Protein AF-T1JQU5-F1 (afdb_monomer_lite)

pLDDT: mean 85.5, std 10.34, range [47.91, 94.94]

Organism: Tetranychus urticae (NCBI:txid32264)

Secondary structure (DSSP, 8-state):
-HHHHHHH-HHHHHHHHHTTTPPP----SS-SSSS-SS-GGG----GGG-SS--HHHHHHHHHHHHHHHHHTT--

InterPro domains:
  IPR012816 NADAR [PF08719] (3-68)
  IPR012816 NADAR [cd15457] (12-65)
  IPR037238 YbiA-like superfamily [G3DSA:1.10.357.40] (1-74)
  IPR037238 YbiA-like superfamily [SSF143990] (2-69)

Foldseek 3Di:
DVLVVCVVDPVSLVVLLVCPPDQFFDADLVDQECGQNHHPVVVDPDSVPGSHDNVVSVVSVVSNVVSVVVVVVVD

Radius of gyration: 13.6 Å; chains: 1; bounding box: 29×25×37 Å

Structure (mmCIF, N/CA/C/O backbone):
data_AF-T1JQU5-F1
#
_entry.id   AF-T1JQU5-F1
#
loop_
_atom_site.group_PDB
_atom_site.id
_atom_site.type_symbol
_atom_site.label_atom_id
_atom_site.label_alt_id
_atom_site.label_comp_id
_atom_site.label_asym_id
_atom_site.label_entity_id
_atom_site.label_seq_id
_atom_site.pdbx_PDB_ins_code
_atom_site.Cartn_x
_atom_site.Cartn_y
_atom_site.Cartn_z
_atom_site.occupancy
_atom_site.B_iso_or_equiv
_atom_site.auth_seq_id
_atom_site.auth_comp_id
_atom_site.auth_asym_id
_atom_site.auth_atom_id
_atom_site.pdbx_PDB_model_num
ATOM 1 N N . MET A 1 1 ? 3.769 9.656 8.606 1.00 63.16 1 MET A N 1
ATOM 2 C CA . MET A 1 1 ? 3.222 10.556 7.570 1.00 63.16 1 MET A CA 1
ATOM 3 C C . MET A 1 1 ? 1.871 10.052 7.061 1.00 63.16 1 MET A C 1
ATOM 5 O O . MET A 1 1 ? 0.873 10.688 7.358 1.00 63.16 1 MET A O 1
ATOM 9 N N . LEU A 1 2 ? 1.782 8.856 6.460 1.00 62.97 2 LEU A N 1
ATOM 10 C CA . LEU A 1 2 ? 0.492 8.329 5.969 1.00 62.97 2 LEU A CA 1
ATOM 11 C C . LEU A 1 2 ? -0.556 8.108 7.060 1.00 62.97 2 LEU A C 1
ATOM 13 O O . LEU A 1 2 ? -1.708 8.502 6.912 1.00 62.97 2 LEU A O 1
ATOM 17 N N . TYR A 1 3 ? -0.159 7.536 8.196 1.00 64.25 3 TYR A N 1
ATOM 18 C CA . TYR A 1 3 ? -1.091 7.362 9.306 1.00 64.25 3 TYR A CA 1
ATOM 19 C C . TYR A 1 3 ? -1.671 8.699 9.795 1.00 64.25 3 TYR A C 1
ATOM 21 O O . TYR A 1 3 ? -2.872 8.784 10.021 1.00 64.25 3 TYR A O 1
ATOM 29 N N . SER A 1 4 ? -0.866 9.760 9.921 1.00 62.41 4 SER A N 1
ATOM 30 C CA . SER A 1 4 ? -1.345 11.070 10.386 1.00 62.41 4 SER A CA 1
ATOM 31 C C . SER A 1 4 ? -2.284 11.730 9.375 1.00 62.41 4 SER A C 1
ATOM 33 O O . SER A 1 4 ? -3.33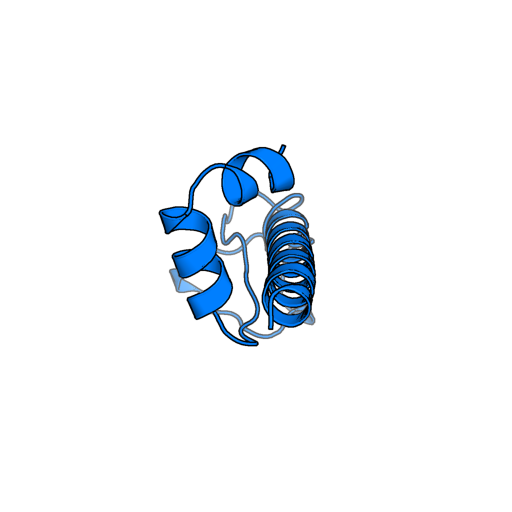8 12.218 9.759 1.00 62.41 4 SER A O 1
ATOM 35 N N . GLU A 1 5 ? -1.962 11.688 8.083 1.00 68.25 5 GLU A N 1
ATOM 36 C CA . GLU A 1 5 ? -2.806 12.288 7.039 1.00 68.25 5 GLU A CA 1
ATOM 37 C C . GLU A 1 5 ? -4.171 11.598 6.939 1.00 68.25 5 GLU A C 1
ATOM 39 O O . GLU A 1 5 ? -5.213 12.255 6.891 1.00 68.25 5 GLU A O 1
ATOM 44 N N . PHE A 1 6 ? -4.181 10.264 6.982 1.00 68.19 6 PHE A N 1
ATOM 45 C CA . PHE A 1 6 ? -5.421 9.504 6.898 1.00 68.19 6 PHE A CA 1
ATOM 46 C C . PHE A 1 6 ? -6.188 9.508 8.227 1.00 68.19 6 PHE A C 1
ATOM 48 O O . PHE A 1 6 ? -7.404 9.638 8.207 1.00 68.19 6 PHE A O 1
ATOM 55 N N . SER A 1 7 ? -5.543 9.456 9.395 1.00 65.88 7 SER A N 1
ATOM 56 C CA . SER A 1 7 ? -6.250 9.480 10.694 1.00 65.88 7 SER A CA 1
ATOM 57 C C . SER A 1 7 ? -6.864 10.839 11.060 1.00 65.88 7 SER A C 1
ATOM 59 O O . SER A 1 7 ? -7.791 10.882 11.870 1.00 65.88 7 SER A O 1
ATOM 61 N N . LEU A 1 8 ? -6.423 11.938 10.441 1.00 71.62 8 LEU A N 1
ATOM 62 C CA . LEU A 1 8 ? -6.986 13.272 10.685 1.00 71.62 8 LEU A CA 1
ATOM 63 C C . LEU A 1 8 ? -8.201 13.595 9.798 1.00 71.62 8 LEU A C 1
ATOM 65 O O . LEU A 1 8 ? -9.043 14.406 10.181 1.00 71.62 8 LEU A O 1
ATOM 69 N N . SER A 1 9 ? -8.342 12.947 8.636 1.00 83.12 9 SER A N 1
ATOM 70 C CA . SER A 1 9 ? -9.430 13.225 7.688 1.00 83.12 9 SER A CA 1
ATOM 71 C C . SER A 1 9 ? -10.454 12.092 7.623 1.00 83.12 9 SER A C 1
ATOM 73 O O . SER A 1 9 ? -10.204 11.045 7.027 1.00 83.12 9 SER A O 1
ATOM 75 N N . ARG A 1 10 ? -11.665 12.326 8.157 1.00 82.12 10 ARG A N 1
ATOM 76 C CA . ARG A 1 10 ? -12.785 11.361 8.085 1.00 82.12 10 ARG A CA 1
ATOM 77 C C . ARG A 1 10 ? -13.114 10.934 6.652 1.00 82.12 10 ARG A C 1
ATOM 79 O O . ARG A 1 10 ? -13.431 9.771 6.426 1.00 82.12 10 ARG A O 1
ATOM 86 N N . TYR A 1 11 ? -12.997 11.843 5.684 1.00 86.38 11 TYR A N 1
ATOM 87 C CA . TYR A 1 11 ? -13.222 11.532 4.271 1.00 86.38 11 TYR A CA 1
ATOM 88 C C . TYR A 1 11 ? -12.192 10.530 3.732 1.00 86.38 11 TYR A C 1
ATOM 90 O O . TYR A 1 11 ? -12.564 9.537 3.106 1.00 86.38 11 TYR A O 1
ATOM 98 N N . LEU A 1 12 ? -10.903 10.746 4.020 1.00 86.44 12 LEU A N 1
ATOM 99 C CA . LEU A 1 12 ? -9.836 9.840 3.587 1.00 86.44 12 LEU A CA 1
ATOM 100 C C . LEU A 1 12 ? -9.920 8.480 4.289 1.00 86.44 12 LEU A C 1
ATOM 10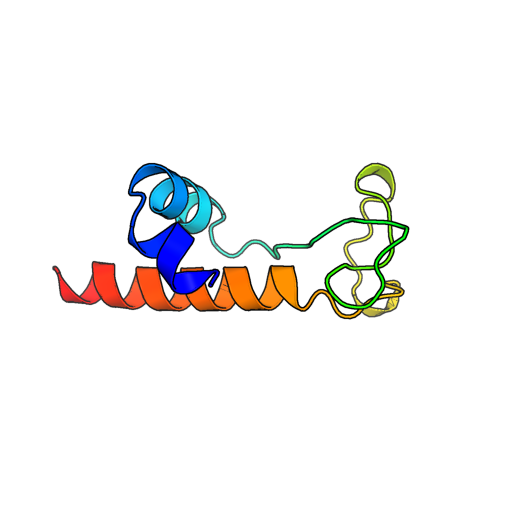2 O O . LEU A 1 12 ? -9.685 7.459 3.647 1.00 86.44 12 LEU A O 1
ATOM 106 N N . GLN A 1 13 ? -10.334 8.440 5.559 1.00 88.12 13 GLN A N 1
ATOM 107 C CA . GLN A 1 13 ? -10.606 7.179 6.266 1.00 88.12 13 GLN A CA 1
ATOM 108 C C . GLN A 1 13 ? -11.720 6.400 5.587 1.00 88.12 13 GL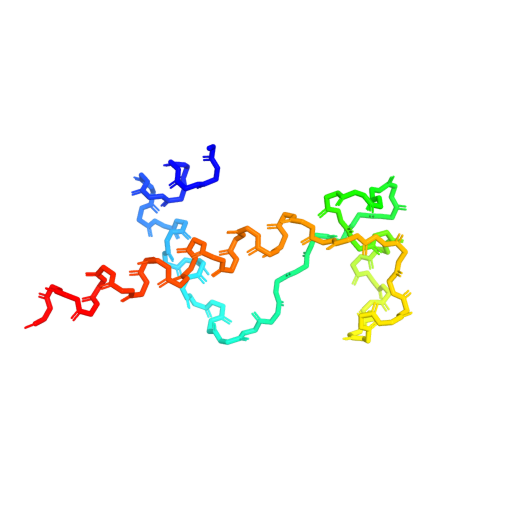N A C 1
ATOM 110 O O . GLN A 1 13 ? -11.538 5.225 5.286 1.00 88.12 13 GLN A O 1
ATOM 115 N N . HIS A 1 14 ? -12.850 7.052 5.299 1.00 89.38 14 HIS A N 1
ATOM 116 C CA . HIS A 1 14 ? -13.981 6.404 4.640 1.00 89.38 14 HIS A CA 1
ATOM 117 C C . HIS A 1 14 ? -13.588 5.85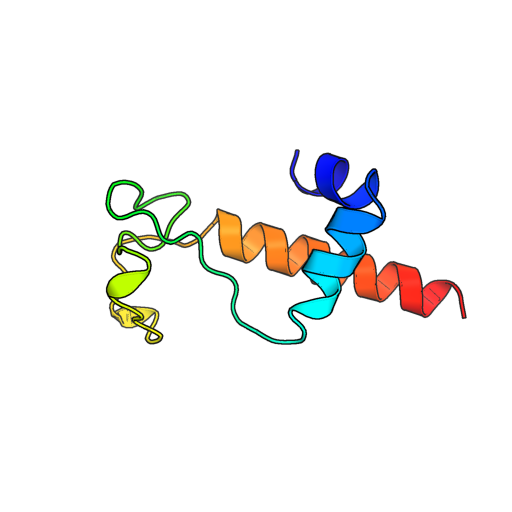6 3.269 1.00 89.38 14 HIS A C 1
ATOM 119 O O . HIS A 1 14 ? -13.888 4.708 2.952 1.00 89.38 14 HIS A O 1
ATOM 125 N N . ARG A 1 15 ? -12.859 6.650 2.476 1.00 91.00 15 ARG A N 1
ATOM 126 C CA . ARG A 1 15 ? -12.331 6.233 1.171 1.00 91.00 15 ARG A CA 1
ATOM 127 C C . ARG A 1 15 ? -11.401 5.028 1.293 1.00 91.00 15 ARG A C 1
ATOM 129 O O . ARG A 1 15 ? -11.540 4.083 0.522 1.00 91.00 15 ARG A O 1
ATOM 136 N N . LEU A 1 16 ? -10.487 5.039 2.263 1.00 91.50 16 LEU A N 1
ATOM 137 C CA . LEU A 1 16 ? -9.543 3.948 2.483 1.00 91.50 16 LEU A CA 1
ATOM 138 C C . LEU A 1 16 ? -10.242 2.678 2.996 1.00 91.50 16 LEU A C 1
ATOM 140 O O . LEU A 1 16 ? -9.935 1.582 2.534 1.00 91.50 16 LEU A O 1
ATOM 144 N N . LEU A 1 17 ? -11.218 2.799 3.897 1.00 92.44 17 LEU A N 1
ATOM 145 C CA . LEU A 1 17 ? -12.013 1.674 4.403 1.00 92.44 17 LEU A CA 1
ATOM 146 C C . LEU A 1 17 ? -12.920 1.068 3.321 1.00 92.44 17 LEU A C 1
ATOM 148 O O . LEU A 1 17 ? -13.035 -0.158 3.250 1.00 92.44 17 LEU A O 1
ATOM 152 N N . ALA A 1 18 ? -13.492 1.904 2.446 1.00 94.69 18 ALA A N 1
ATOM 153 C CA . ALA A 1 18 ? -14.337 1.485 1.326 1.00 94.69 18 ALA A CA 1
ATOM 154 C C . ALA A 1 18 ? -13.602 0.607 0.299 1.00 94.69 18 ALA A C 1
ATOM 156 O O . ALA A 1 18 ? -14.246 -0.118 -0.451 1.00 94.69 18 ALA A O 1
ATOM 157 N N . THR A 1 19 ? -12.262 0.596 0.299 1.00 94.19 19 THR A N 1
ATOM 158 C CA . THR A 1 19 ? -11.475 -0.332 -0.536 1.00 94.19 19 THR A CA 1
ATOM 159 C C . THR A 1 19 ? -11.657 -1.805 -0.146 1.00 94.19 19 THR A C 1
ATOM 161 O O . THR A 1 19 ? -11.238 -2.693 -0.891 1.00 94.19 19 THR A O 1
ATOM 164 N N . GLY A 1 20 ? -12.272 -2.101 1.005 1.00 93.25 20 GLY A N 1
ATOM 165 C CA . GLY A 1 20 ? -12.554 -3.475 1.411 1.00 93.25 20 GLY A CA 1
ATOM 166 C C . GLY A 1 20 ? -11.269 -4.287 1.586 1.00 93.25 20 GLY A C 1
ATOM 167 O O . GLY A 1 20 ? -10.317 -3.836 2.225 1.00 93.25 20 GLY A O 1
ATOM 168 N N . SER A 1 21 ? -11.238 -5.509 1.071 1.00 91.88 21 SER A N 1
ATOM 169 C CA . SER A 1 21 ? -10.053 -6.379 1.074 1.00 91.88 21 SER A CA 1
ATOM 170 C C . SER A 1 21 ? -9.161 -6.189 -0.156 1.00 91.88 21 SER A C 1
ATOM 172 O O . SER A 1 21 ? -8.185 -6.919 -0.305 1.00 91.88 21 SER A O 1
ATOM 174 N N . SER A 1 22 ? -9.466 -5.217 -1.021 1.00 92.50 22 SER A N 1
ATOM 175 C CA . SER A 1 22 ? -8.747 -5.024 -2.281 1.00 92.50 22 SER A CA 1
ATOM 176 C C . SER A 1 22 ? -7.268 -4.723 -2.047 1.00 92.50 22 SER A C 1
ATOM 178 O O . SER A 1 22 ? -6.905 -4.026 -1.087 1.00 92.50 22 SER A O 1
ATOM 180 N N . LEU A 1 23 ? -6.430 -5.227 -2.951 1.00 90.62 23 LEU A N 1
ATOM 181 C CA . LEU A 1 23 ? -5.018 -4.881 -3.040 1.00 90.62 23 LEU A CA 1
ATOM 182 C C . LEU A 1 23 ? -4.892 -3.428 -3.510 1.00 90.62 23 LEU A C 1
ATOM 184 O O . LEU A 1 23 ? -5.472 -3.055 -4.529 1.00 90.62 23 LEU A O 1
ATOM 188 N N . ILE A 1 24 ? -4.166 -2.606 -2.756 1.00 92.69 24 ILE A N 1
ATOM 189 C CA . ILE A 1 24 ? -3.900 -1.211 -3.119 1.00 92.69 24 ILE A CA 1
ATOM 190 C C . ILE A 1 24 ? -2.500 -1.152 -3.714 1.00 92.69 24 ILE A C 1
ATOM 192 O O . ILE A 1 24 ? -1.549 -1.630 -3.093 1.00 92.69 24 ILE A O 1
ATOM 196 N N . VAL A 1 25 ? -2.384 -0.566 -4.904 1.00 92.31 25 VAL A N 1
ATOM 197 C CA . VAL A 1 25 ? -1.110 -0.397 -5.605 1.00 92.31 25 VAL A CA 1
ATOM 198 C C . VAL A 1 25 ? -0.851 1.070 -5.920 1.00 92.31 25 VAL A C 1
ATOM 200 O O . VAL A 1 25 ? -1.776 1.793 -6.291 1.00 92.31 25 VAL A O 1
ATOM 203 N N . TYR A 1 26 ? 0.399 1.508 -5.780 1.00 91.31 26 TYR A N 1
ATOM 204 C CA . TYR A 1 26 ? 0.855 2.774 -6.352 1.00 91.31 26 TYR A CA 1
ATOM 205 C C . TYR A 1 26 ? 1.393 2.497 -7.762 1.00 91.31 26 TYR A C 1
ATOM 207 O O . TYR A 1 26 ? 2.446 1.885 -7.933 1.00 91.31 26 TYR A O 1
ATOM 215 N N . ALA A 1 27 ? 0.594 2.845 -8.771 1.00 90.31 27 ALA A N 1
ATOM 216 C CA . ALA A 1 27 ? 0.866 2.557 -10.176 1.00 90.31 27 ALA A CA 1
ATOM 217 C C . ALA A 1 27 ? 1.571 3.744 -10.833 1.00 90.31 27 ALA A C 1
ATOM 219 O O . ALA A 1 27 ? 0.930 4.631 -11.395 1.00 90.31 27 ALA A O 1
ATOM 220 N N . ASP A 1 28 ? 2.892 3.741 -10.718 1.00 88.19 28 ASP A N 1
ATOM 221 C CA . ASP A 1 28 ? 3.781 4.722 -11.318 1.00 88.19 28 ASP A CA 1
ATOM 222 C C . ASP A 1 28 ? 4.862 3.965 -12.112 1.00 88.19 28 ASP A C 1
ATOM 224 O O . ASP A 1 28 ? 5.578 3.145 -11.528 1.00 88.19 28 ASP A O 1
ATOM 228 N N . PRO A 1 29 ? 4.952 4.153 -13.442 1.00 89.50 29 PRO A N 1
ATOM 229 C CA . PRO A 1 29 ? 5.934 3.465 -14.274 1.00 89.50 29 PRO A CA 1
ATOM 230 C C . PRO A 1 29 ? 7.376 3.924 -14.018 1.00 89.50 29 PRO A C 1
ATOM 232 O O . PRO A 1 29 ? 8.304 3.201 -14.381 1.00 89.50 29 PRO A O 1
ATOM 235 N N . GLU A 1 30 ? 7.576 5.095 -13.409 1.00 90.94 30 GLU A N 1
ATOM 236 C CA . GLU A 1 30 ? 8.902 5.637 -13.097 1.00 90.94 30 GLU A CA 1
ATOM 237 C C . GLU A 1 30 ? 9.355 5.287 -11.668 1.00 90.94 30 GLU A C 1
ATOM 239 O O . GLU A 1 30 ? 10.543 5.386 -11.356 1.00 90.94 30 GLU A O 1
ATOM 244 N N . ASP A 1 31 ? 8.442 4.804 -10.815 1.00 87.50 31 ASP A N 1
ATOM 245 C CA . ASP A 1 31 ? 8.718 4.475 -9.416 1.00 87.50 31 ASP A CA 1
ATOM 246 C C . ASP A 1 31 ? 8.648 2.963 -9.130 1.00 87.50 31 ASP A C 1
ATOM 248 O O . ASP A 1 31 ? 7.583 2.356 -8.969 1.00 87.50 31 ASP A O 1
ATOM 252 N N . ASN A 1 32 ? 9.830 2.360 -8.987 1.00 90.12 32 ASN A N 1
ATOM 253 C CA . ASN A 1 32 ? 10.004 0.956 -8.601 1.00 90.12 32 ASN A CA 1
ATOM 254 C C . ASN A 1 32 ? 10.203 0.754 -7.084 1.00 90.12 32 ASN A C 1
ATOM 256 O O . ASN A 1 32 ? 10.366 -0.374 -6.615 1.00 90.12 32 ASN A O 1
ATOM 260 N N . ILE A 1 33 ? 10.247 1.826 -6.293 1.00 87.44 33 ILE A N 1
ATOM 261 C CA . ILE A 1 33 ? 10.487 1.752 -4.848 1.00 87.44 33 ILE A CA 1
ATOM 262 C C . ILE A 1 33 ? 9.155 1.855 -4.111 1.00 87.44 33 ILE A C 1
ATOM 264 O O . ILE A 1 33 ? 8.751 0.926 -3.411 1.00 87.44 33 ILE A O 1
ATOM 268 N N . LEU A 1 34 ? 8.447 2.968 -4.276 1.00 89.88 34 LEU A N 1
ATOM 269 C CA . LEU A 1 34 ? 7.146 3.186 -3.651 1.00 89.88 34 LEU A CA 1
ATOM 270 C C . LEU A 1 34 ? 6.029 2.497 -4.438 1.00 89.88 34 LEU A C 1
ATOM 272 O O . LEU A 1 34 ? 5.045 2.063 -3.829 1.00 89.88 34 LEU A O 1
ATOM 276 N N . GLY A 1 35 ? 6.199 2.386 -5.759 1.00 90.88 35 GLY A N 1
ATOM 277 C CA . GLY A 1 35 ? 5.224 1.845 -6.700 1.00 90.88 35 GLY A CA 1
ATOM 278 C C . GLY A 1 35 ? 5.503 0.440 -7.203 1.00 90.88 35 GLY A C 1
ATOM 279 O O . GLY A 1 35 ? 6.439 -0.232 -6.770 1.00 90.88 35 GLY A O 1
ATOM 280 N N . ILE A 1 36 ? 4.637 -0.018 -8.107 1.00 93.31 36 ILE A N 1
ATOM 281 C CA . ILE A 1 36 ? 4.766 -1.307 -8.805 1.00 93.31 36 ILE A CA 1
ATOM 282 C C . ILE A 1 36 ? 5.622 -1.221 -10.076 1.00 93.31 36 ILE A C 1
ATOM 284 O O . ILE A 1 36 ? 5.879 -2.256 -10.694 1.00 93.31 36 ILE A O 1
ATOM 288 N N . GLY A 1 37 ? 6.061 -0.023 -10.479 1.00 91.00 37 GLY A N 1
ATOM 289 C CA . GLY A 1 37 ? 6.853 0.158 -11.696 1.00 91.00 37 GLY A CA 1
ATOM 290 C C . GLY A 1 37 ? 6.080 -0.067 -12.994 1.00 91.00 37 GLY A C 1
ATOM 291 O O . GLY A 1 37 ? 6.661 -0.472 -14.003 1.00 91.00 37 GLY A O 1
ATOM 292 N N . LEU A 1 38 ? 4.758 0.107 -12.954 1.00 89.50 38 LEU A N 1
ATOM 293 C CA . LEU A 1 38 ? 3.835 -0.108 -14.067 1.00 89.50 38 LEU A CA 1
ATOM 294 C C . LEU A 1 38 ? 2.791 1.006 -14.082 1.00 89.50 38 LEU A C 1
ATOM 296 O O . LEU A 1 38 ? 2.403 1.515 -13.026 1.00 89.50 38 LEU A O 1
ATOM 300 N N . SER A 1 39 ? 2.305 1.358 -15.272 1.00 89.12 39 SER A N 1
ATOM 301 C CA . SER A 1 39 ? 1.220 2.330 -15.392 1.00 89.12 39 SER A CA 1
ATOM 302 C C . SER A 1 39 ? -0.118 1.727 -14.959 1.00 89.12 39 SER A C 1
ATOM 304 O O . SER A 1 39 ? -0.336 0.513 -15.019 1.00 89.12 39 SER A O 1
ATOM 306 N N . ALA A 1 40 ? -1.056 2.587 -14.560 1.00 87.00 40 ALA A N 1
ATOM 307 C CA . ALA A 1 40 ? -2.404 2.163 -14.184 1.00 87.00 40 ALA A CA 1
ATOM 308 C C . ALA A 1 40 ? -3.156 1.441 -15.325 1.00 87.00 40 ALA A C 1
ATOM 310 O O . ALA A 1 40 ? -4.026 0.608 -15.060 1.00 87.00 40 ALA A O 1
ATOM 311 N N . ASP A 1 41 ? -2.801 1.717 -16.583 1.00 85.25 41 ASP A N 1
ATOM 312 C CA . ASP A 1 41 ? -3.416 1.107 -17.767 1.00 85.25 41 ASP A CA 1
ATOM 313 C C . ASP A 1 41 ? -2.958 -0.336 -17.997 1.00 85.25 41 ASP A C 1
ATOM 315 O O . ASP A 1 41 ? -3.695 -1.134 -18.573 1.00 85.25 41 ASP A O 1
ATOM 319 N N . GLN A 1 42 ? -1.770 -0.700 -17.503 1.00 79.06 42 GLN A N 1
ATOM 320 C CA . GLN A 1 42 ? -1.217 -2.046 -17.657 1.00 79.06 42 GLN A CA 1
ATOM 321 C C . GLN A 1 42 ? -1.902 -3.086 -16.756 1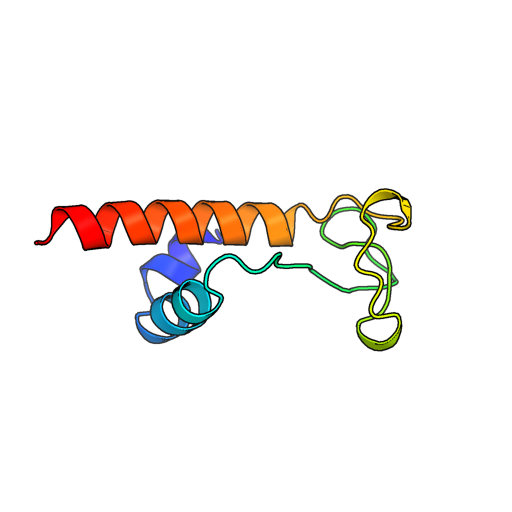.00 79.06 42 GLN A C 1
ATOM 323 O O . GLN A 1 42 ? -1.636 -4.267 -16.942 1.00 79.06 42 GLN A O 1
ATOM 328 N N . ARG A 1 43 ? -2.780 -2.657 -15.823 1.00 69.69 43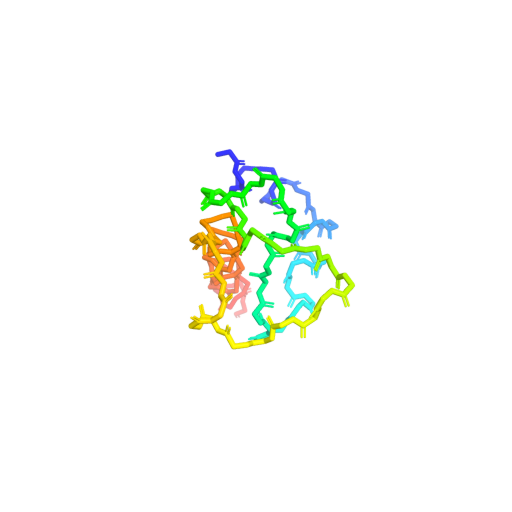 ARG A N 1
ATOM 329 C CA . ARG A 1 43 ? -3.662 -3.467 -14.943 1.00 69.69 43 ARG A CA 1
ATOM 330 C C . ARG A 1 43 ? -3.135 -4.874 -14.626 1.00 69.69 43 ARG A C 1
ATOM 332 O O . ARG A 1 43 ? -3.860 -5.860 -14.741 1.00 69.69 43 ARG A O 1
ATOM 339 N N . GLU A 1 44 ? -1.876 -4.954 -14.214 1.00 80.81 44 GLU A N 1
ATOM 340 C CA . GLU A 1 44 ? -1.226 -6.226 -13.934 1.00 80.81 44 GLU A CA 1
ATOM 341 C C . GLU A 1 44 ? -1.452 -6.595 -12.470 1.00 80.81 44 GLU A C 1
ATOM 343 O O . GLU A 1 44 ? -0.912 -5.968 -11.554 1.00 80.81 44 GLU A O 1
ATOM 348 N N . PHE A 1 45 ? -2.292 -7.601 -12.246 1.00 79.75 45 PHE A N 1
ATOM 349 C CA . PHE A 1 45 ? -2.676 -8.038 -10.906 1.00 79.75 45 PHE A CA 1
ATOM 350 C C . PHE A 1 45 ? -1.712 -9.066 -10.318 1.00 79.75 45 PHE A C 1
ATOM 352 O O . PHE A 1 45 ? -1.816 -9.353 -9.128 1.00 79.75 45 PHE A O 1
ATOM 359 N N . ASN A 1 46 ? -0.792 -9.619 -11.116 1.00 86.62 46 ASN A N 1
ATOM 360 C CA . ASN A 1 46 ? 0.203 -10.569 -10.644 1.00 86.62 46 ASN A CA 1
ATOM 361 C C . ASN A 1 46 ? 1.431 -9.841 -10.063 1.00 86.62 46 ASN A C 1
ATOM 363 O O . ASN A 1 46 ? 2.217 -9.278 -10.830 1.00 86.62 46 ASN A O 1
ATOM 367 N N . PRO A 1 47 ? 1.676 -9.904 -8.737 1.00 87.50 47 PRO A N 1
ATOM 368 C CA . PRO A 1 47 ? 2.814 -9.222 -8.125 1.00 87.50 47 PRO A CA 1
ATOM 369 C C . PRO A 1 47 ? 4.174 -9.705 -8.631 1.00 87.50 47 PRO A C 1
ATOM 371 O O . PRO A 1 47 ? 5.142 -8.955 -8.592 1.00 87.50 47 PRO A O 1
ATOM 374 N N . SER A 1 48 ? 4.262 -10.937 -9.145 1.00 88.56 48 SER A N 1
ATOM 375 C CA . SER A 1 48 ? 5.496 -11.468 -9.737 1.00 88.56 48 SER A CA 1
ATOM 376 C C . SER A 1 48 ? 5.898 -10.770 -11.039 1.00 88.56 48 SER A C 1
ATOM 378 O O . SER A 1 48 ? 7.031 -10.933 -11.482 1.00 88.56 48 SER A O 1
ATOM 380 N N . LEU A 1 49 ? 4.983 -10.022 -11.661 1.00 88.75 49 LEU A N 1
ATOM 381 C CA . LEU A 1 49 ? 5.228 -9.256 -12.884 1.00 88.75 49 LEU A CA 1
ATOM 382 C C . LEU A 1 49 ? 5.510 -7.773 -12.604 1.00 88.75 49 LEU A C 1
ATOM 384 O O . LEU A 1 49 ? 5.801 -7.012 -13.529 1.00 88.75 49 LEU A O 1
ATOM 388 N N . TRP A 1 50 ? 5.439 -7.352 -11.341 1.00 92.44 50 TRP A N 1
ATOM 389 C CA . TRP A 1 50 ? 5.750 -5.986 -10.952 1.00 92.44 50 TRP A CA 1
ATOM 390 C C . TRP A 1 50 ? 7.255 -5.744 -10.973 1.00 92.44 50 TRP A C 1
ATOM 392 O O . TRP A 1 50 ? 8.059 -6.617 -10.648 1.00 92.44 50 TRP A O 1
ATOM 402 N N . LYS A 1 51 ? 7.633 -4.522 -11.341 1.00 91.12 51 LYS A N 1
ATOM 403 C CA . LYS A 1 51 ? 9.031 -4.073 -11.341 1.00 91.12 51 LYS A CA 1
ATOM 404 C C . LYS A 1 51 ? 9.407 -3.353 -10.050 1.00 91.12 51 LYS A C 1
ATOM 406 O O . LYS A 1 51 ? 10.586 -3.094 -9.823 1.00 91.12 51 LYS A O 1
ATOM 411 N N . GLY A 1 52 ? 8.414 -3.051 -9.214 1.00 90.81 52 GLY A N 1
ATOM 412 C CA . GLY A 1 52 ? 8.589 -2.357 -7.951 1.00 90.81 52 GLY A CA 1
ATOM 413 C C . GLY A 1 52 ? 7.942 -3.036 -6.749 1.00 90.81 52 GLY A C 1
ATOM 414 O O . GLY A 1 52 ? 7.236 -4.036 -6.867 1.00 90.81 52 GLY A O 1
ATOM 415 N N . GLN A 1 53 ? 8.222 -2.483 -5.570 1.00 90.50 53 GLN A N 1
ATOM 416 C CA . GLN A 1 53 ? 7.920 -3.107 -4.276 1.00 90.50 53 GLN A CA 1
ATOM 417 C C . GLN A 1 53 ? 6.540 -2.753 -3.707 1.00 90.50 53 GLN A C 1
ATOM 419 O O . GLN A 1 53 ? 6.103 -3.375 -2.739 1.00 90.50 53 GLN A O 1
ATOM 424 N N . ASN A 1 54 ? 5.848 -1.761 -4.278 1.00 93.06 54 ASN A N 1
ATOM 425 C CA . ASN A 1 54 ? 4.553 -1.281 -3.789 1.00 93.06 54 ASN A CA 1
ATOM 426 C C . ASN A 1 54 ? 4.542 -0.895 -2.291 1.00 93.06 54 ASN A C 1
ATOM 428 O O . ASN A 1 54 ? 3.551 -1.116 -1.587 1.00 93.06 54 ASN A O 1
ATOM 432 N N . ILE A 1 55 ? 5.638 -0.323 -1.778 1.00 93.25 55 ILE A N 1
ATOM 433 C CA . ILE A 1 55 ? 5.774 0.033 -0.352 1.00 93.25 55 ILE A CA 1
ATOM 434 C C . ILE A 1 55 ? 4.639 0.963 0.090 1.00 93.25 55 ILE A C 1
ATOM 436 O O . ILE A 1 55 ? 4.092 0.818 1.185 1.00 93.25 55 ILE A O 1
ATOM 440 N N . TYR A 1 56 ? 4.241 1.896 -0.775 1.00 92.25 56 TYR A N 1
ATOM 441 C CA . TYR A 1 56 ? 3.182 2.847 -0.462 1.00 92.25 56 TYR A CA 1
ATOM 442 C C . TYR A 1 56 ? 1.808 2.173 -0.362 1.00 92.25 56 TYR A C 1
ATOM 444 O O . TYR A 1 56 ? 1.057 2.415 0.586 1.00 92.25 56 TYR A O 1
ATOM 452 N N . GLY A 1 57 ? 1.491 1.276 -1.302 1.00 92.81 57 GLY A N 1
ATOM 453 C CA . GLY A 1 57 ? 0.255 0.496 -1.270 1.00 92.81 57 GLY A CA 1
ATOM 454 C C . GLY A 1 57 ? 0.166 -0.391 -0.028 1.00 92.81 57 GLY A C 1
ATOM 455 O O . GLY A 1 57 ? -0.875 -0.421 0.633 1.00 92.81 57 GLY A O 1
ATOM 456 N N . LEU A 1 58 ? 1.272 -1.045 0.344 1.00 93.06 58 LEU A N 1
ATOM 457 C CA . LEU A 1 58 ? 1.382 -1.826 1.580 1.00 93.06 58 LEU A CA 1
ATOM 458 C C . LEU A 1 58 ? 1.118 -0.965 2.821 1.00 93.06 58 LEU A C 1
ATOM 460 O O . LEU A 1 58 ? 0.252 -1.305 3.629 1.00 93.06 58 LEU A O 1
ATOM 464 N N . ALA A 1 59 ? 1.765 0.198 2.924 1.00 93.50 59 ALA A N 1
ATOM 465 C CA . ALA A 1 59 ? 1.567 1.111 4.046 1.00 93.50 59 ALA A CA 1
ATOM 466 C C . ALA A 1 59 ? 0.109 1.597 4.168 1.00 93.50 59 ALA A C 1
ATOM 468 O O . ALA A 1 59 ? -0.428 1.685 5.275 1.00 93.50 59 ALA A O 1
ATOM 469 N N . LEU A 1 60 ? -0.575 1.870 3.051 1.00 93.38 60 LEU A N 1
ATOM 470 C CA . LEU A 1 60 ? -2.002 2.215 3.064 1.00 93.38 60 LEU A CA 1
ATOM 471 C C . LEU A 1 60 ? -2.875 1.058 3.562 1.00 93.38 60 LEU A C 1
ATOM 473 O O . LEU A 1 60 ? -3.836 1.281 4.303 1.00 93.38 60 LEU A O 1
ATOM 477 N N . MET A 1 61 ? -2.551 -0.178 3.184 1.00 94.94 61 MET A N 1
ATOM 478 C CA . MET A 1 61 ? -3.268 -1.358 3.667 1.00 94.94 61 MET A CA 1
ATOM 479 C C . MET A 1 61 ? -3.049 -1.588 5.168 1.00 94.94 61 MET A C 1
ATOM 481 O O . MET A 1 61 ? -4.001 -1.951 5.865 1.00 94.94 61 MET A O 1
ATOM 485 N N . ASP A 1 62 ? -1.860 -1.293 5.692 1.00 93.94 62 ASP A N 1
ATOM 486 C CA . ASP A 1 62 ? -1.591 -1.322 7.133 1.00 93.94 62 ASP A CA 1
ATOM 487 C C . ASP A 1 62 ? -2.391 -0.256 7.887 1.00 93.94 62 ASP A C 1
ATOM 489 O O . ASP A 1 62 ? -3.049 -0.561 8.888 1.00 93.94 62 ASP A O 1
ATOM 493 N N . VAL A 1 63 ? -2.431 0.977 7.369 1.00 92.19 63 VAL A N 1
ATOM 494 C CA . VAL A 1 63 ? -3.272 2.049 7.926 1.00 92.19 63 VAL A CA 1
ATOM 495 C C . VAL A 1 63 ? -4.749 1.641 7.905 1.00 92.19 63 VAL A C 1
ATOM 497 O O . VAL A 1 63 ? -5.438 1.795 8.913 1.00 92.19 63 VAL A O 1
ATOM 500 N N . ARG A 1 64 ? -5.239 1.049 6.808 1.00 94.31 64 ARG A N 1
ATOM 501 C CA . ARG A 1 64 ? -6.610 0.517 6.705 1.00 94.31 64 ARG A CA 1
ATOM 502 C C . ARG A 1 64 ? -6.895 -0.519 7.793 1.00 94.31 64 ARG A C 1
ATOM 504 O O . ARG A 1 64 ? -7.938 -0.457 8.444 1.00 94.31 64 ARG A O 1
ATOM 511 N N . ASN A 1 65 ? -5.981 -1.465 8.000 1.00 93.25 65 ASN A N 1
ATOM 512 C CA . ASN A 1 65 ? -6.122 -2.506 9.019 1.00 93.25 65 ASN A CA 1
ATOM 513 C C . ASN A 1 65 ? -6.142 -1.918 10.432 1.00 93.25 65 ASN A C 1
ATOM 515 O O . ASN A 1 65 ? -6.919 -2.362 11.279 1.00 93.25 65 ASN A O 1
ATOM 519 N N . TYR A 1 66 ? -5.326 -0.899 10.686 1.00 91.12 66 TYR A N 1
ATOM 520 C CA . TYR A 1 66 ? -5.329 -0.194 11.958 1.00 91.12 66 TYR A CA 1
ATOM 521 C C . TYR A 1 66 ? -6.647 0.564 12.192 1.00 91.12 66 TYR A C 1
ATOM 523 O O . TYR A 1 66 ? -7.254 0.417 13.253 1.00 91.12 66 TYR A O 1
ATOM 531 N N . LEU A 1 67 ? -7.147 1.297 11.191 1.00 89.94 67 LEU A N 1
ATOM 532 C CA . LEU A 1 67 ? -8.429 2.008 11.273 1.00 89.94 67 LEU A CA 1
ATOM 533 C C . LEU A 1 67 ? -9.599 1.052 11.552 1.00 89.94 67 LEU A C 1
ATOM 535 O O . LEU A 1 67 ? -10.434 1.343 12.403 1.00 89.94 67 LEU A O 1
ATOM 539 N N . ARG A 1 68 ? -9.623 -0.132 10.923 1.00 91.19 68 ARG A N 1
ATOM 540 C CA . ARG A 1 68 ? -10.626 -1.175 11.217 1.00 91.19 68 ARG A CA 1
ATOM 541 C C . ARG A 1 68 ? -10.618 -1.614 12.675 1.00 91.19 68 ARG A C 1
ATOM 543 O O . ARG A 1 68 ? -11.678 -1.766 13.274 1.00 91.19 68 ARG A O 1
ATOM 550 N N . LYS A 1 69 ? -9.427 -1.818 13.247 1.00 89.38 69 LYS A N 1
ATOM 551 C CA . LYS A 1 69 ? -9.284 -2.192 14.661 1.00 89.38 69 LYS A CA 1
ATOM 552 C C . LYS A 1 69 ? -9.788 -1.089 15.587 1.00 89.38 69 LYS A C 1
ATOM 554 O O . LYS A 1 69 ? -10.318 -1.405 16.644 1.00 89.38 69 LYS A O 1
ATOM 559 N N . LEU A 1 70 ? -9.621 0.181 15.218 1.00 85.94 70 LEU A N 1
ATOM 560 C CA . LEU A 1 70 ? -10.152 1.295 16.001 1.00 85.94 70 LEU A CA 1
ATOM 561 C C . LEU A 1 70 ? -11.679 1.377 15.941 1.00 85.94 70 LEU A C 1
ATOM 563 O O . LEU A 1 70 ? -12.299 1.573 16.981 1.00 85.94 70 LEU A O 1
ATOM 567 N N . GLU A 1 71 ? -12.285 1.196 14.767 1.00 79.62 71 GLU A N 1
ATOM 568 C CA . GLU A 1 71 ? -13.748 1.225 14.627 1.00 79.62 71 GLU A CA 1
ATOM 569 C C . GLU A 1 71 ? -14.409 0.038 15.343 1.00 79.62 71 GLU A C 1
ATOM 571 O O . GLU A 1 71 ? -15.384 0.226 16.062 1.00 79.62 71 GLU A O 1
ATOM 576 N N . GLY A 1 72 ? -13.820 -1.161 15.268 1.00 75.31 72 GLY A N 1
ATOM 577 C CA . GLY A 1 72 ? -14.314 -2.336 15.998 1.00 75.31 72 GLY A CA 1
ATOM 578 C C . GLY A 1 72 ? -14.119 -2.290 17.521 1.00 75.31 72 GLY A C 1
ATOM 579 O O . GLY A 1 72 ? -14.675 -3.123 18.222 1.00 75.31 72 GLY A O 1
ATOM 580 N N . ARG A 1 73 ? -13.329 -1.345 18.050 1.00 67.31 73 ARG A N 1
ATOM 581 C CA . ARG A 1 73 ? -13.187 -1.097 19.501 1.00 67.31 73 ARG A CA 1
ATOM 582 C C . ARG A 1 73 ? -14.177 -0.057 20.033 1.00 67.31 73 ARG A C 1
ATOM 584 O O . ARG A 1 73 ? -14.238 0.138 21.242 1.00 67.31 73 ARG A O 1
ATOM 591 N N . LYS A 1 74 ? -14.870 0.662 19.144 1.00 58.53 74 LYS A N 1
ATOM 592 C CA . LYS A 1 74 ? -15.848 1.702 19.498 1.00 58.53 74 LYS A CA 1
ATOM 593 C C . LYS A 1 74 ? -17.291 1.183 19.560 1.00 58.53 74 LYS A C 1
ATOM 595 O O . LYS A 1 74 ? -18.159 1.959 19.952 1.00 58.53 74 LYS A O 1
ATOM 600 N N . SER A 1 75 ? -17.544 -0.069 19.165 1.00 47.91 75 SER A N 1
ATOM 601 C CA . SER A 1 75 ? -18.818 -0.773 19.388 1.00 47.91 75 SER A CA 1
ATOM 602 C C . SER A 1 75 ? -18.746 -1.632 20.637 1.00 47.91 75 SER A C 1
ATOM 604 O O . SER A 1 75 ? -19.745 -1.660 21.378 1.00 47.91 75 SER A O 1
#

Sequence (75 aa):
MLYSEFSLSRYLQHRLLATGSSLIVYADPEDNILGIGLSADQREFNPSLWKGQNIYGLALMDVRNYLRKLEGRKS